Protein AF-A0A660YZ66-F1 (afdb_monomer_lite)

Foldseek 3Di:
DVVVVVVVVVVVVVVPDDDDDVVNVVCVVCDDQADDPVCVVVVVPCQVQLQDPSVVVRPVVNVVVNPDDDWDWDKDKDKDWDWDADPNDIDIDIDIDIDTRDTDD

Sequence (105 aa):
MKFRIIIITVLSFTTFSLAQNFNDALLLSEPGLYTGARALGMGNSFTALSDDYSAVLFNPAGLGLAKKFGLSVTLNTNSFDNTVSFLRNNSNALKTNVNINQFGF

pLDDT: mean 89.81, std 5.3, range [61.25, 96.69]

Secondary structure (DSSP, 8-state):
-HHHHHHHHHHHHGGGPPPP-HHHHHHHHSPPPPS-HHHHHTTS--TTT--STTHHHH-HHHHTT--S---EEEEEEEEEEEEEEETTEEEEEEEEEEEEEEEE-

Radius of gyration: 23.23 Å; chains: 1; bounding box: 32×66×54 Å

Structure (mmCIF, N/CA/C/O backbone):
data_AF-A0A660YZ66-F1
#
_entry.id   AF-A0A660YZ66-F1
#
loop_
_atom_site.group_PDB
_atom_site.id
_atom_site.type_symbol
_atom_site.label_atom_id
_atom_site.label_alt_id
_atom_site.label_comp_id
_atom_site.label_asym_id
_atom_site.label_entity_id
_atom_site.label_seq_id
_atom_site.pdbx_PDB_ins_code
_atom_site.Cartn_x
_atom_site.Cartn_y
_atom_site.Cartn_z
_atom_site.occupancy
_atom_site.B_iso_or_equiv
_atom_site.auth_seq_id
_atom_site.auth_comp_id
_atom_site.auth_asym_id
_atom_site.auth_atom_id
_atom_site.pdbx_PDB_model_num
ATOM 1 N N . MET A 1 1 ? 12.892 -48.004 4.717 1.00 61.25 1 MET A N 1
ATOM 2 C CA . MET A 1 1 ? 12.543 -47.875 3.279 1.00 61.25 1 MET A CA 1
ATOM 3 C C . MET A 1 1 ? 11.691 -46.641 2.973 1.00 61.25 1 MET A C 1
ATOM 5 O O . MET A 1 1 ? 12.09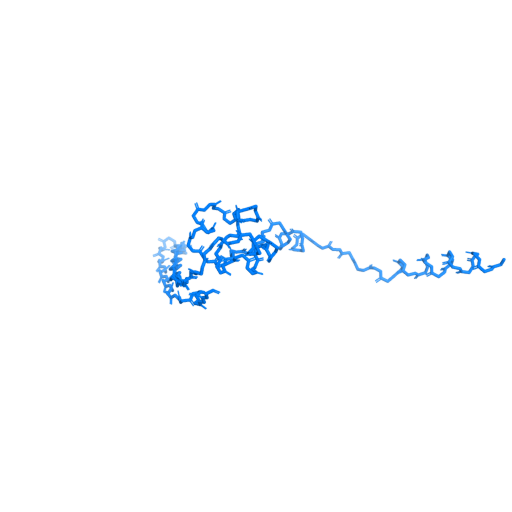2 -45.877 2.110 1.00 61.25 1 MET A O 1
ATOM 9 N N . LYS A 1 2 ? 10.604 -46.372 3.713 1.00 76.69 2 LYS A N 1
ATOM 10 C CA . LYS A 1 2 ? 9.707 -45.209 3.509 1.00 76.69 2 LYS A CA 1
ATOM 11 C C . LYS A 1 2 ? 10.421 -43.840 3.452 1.00 76.69 2 LYS A C 1
ATOM 13 O O . LYS A 1 2 ? 10.159 -43.051 2.557 1.00 76.69 2 LYS A O 1
ATOM 18 N N . PHE A 1 3 ? 11.395 -43.602 4.334 1.00 86.62 3 PHE A N 1
ATOM 19 C CA . PHE A 1 3 ? 12.183 -42.357 4.369 1.00 86.62 3 PHE A CA 1
ATOM 20 C C . PHE A 1 3 ? 13.041 -42.128 3.111 1.00 86.62 3 PHE A C 1
ATOM 22 O O . PHE A 1 3 ? 13.152 -41.009 2.626 1.00 86.62 3 PHE A O 1
ATOM 29 N N . ARG A 1 4 ? 13.596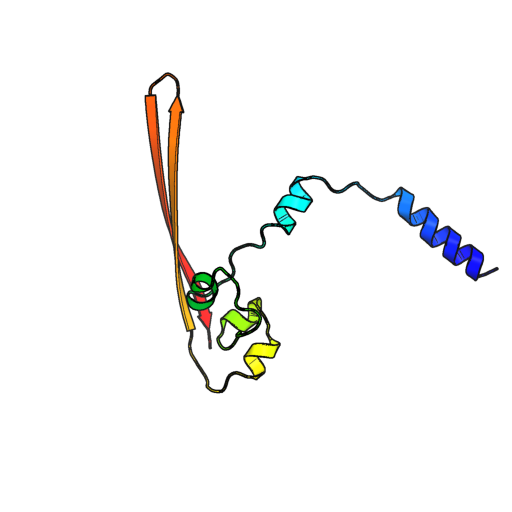 -43.203 2.531 1.00 88.00 4 ARG A N 1
ATOM 30 C CA . ARG A 1 4 ? 14.377 -43.118 1.285 1.00 88.00 4 ARG A CA 1
ATOM 31 C C . ARG A 1 4 ? 13.486 -42.763 0.093 1.00 88.00 4 ARG A C 1
ATOM 33 O O . ARG A 1 4 ? 13.911 -42.006 -0.766 1.00 88.00 4 ARG A O 1
ATOM 40 N N . ILE A 1 5 ? 12.252 -43.269 0.083 1.00 90.00 5 ILE A N 1
ATOM 41 C CA . ILE A 1 5 ? 11.255 -42.953 -0.947 1.00 90.00 5 ILE A CA 1
ATOM 42 C C . ILE A 1 5 ? 10.872 -41.469 -0.879 1.00 90.00 5 ILE A C 1
ATOM 44 O O . ILE A 1 5 ? 10.911 -40.813 -1.909 1.00 90.00 5 ILE A O 1
ATOM 48 N N . ILE A 1 6 ? 10.614 -40.928 0.322 1.00 91.38 6 ILE A N 1
ATOM 49 C CA . ILE A 1 6 ? 10.288 -39.502 0.525 1.00 91.38 6 ILE A CA 1
ATOM 50 C C . ILE A 1 6 ? 11.409 -38.593 0.004 1.00 91.38 6 ILE A C 1
ATOM 52 O O . ILE A 1 6 ? 11.149 -37.627 -0.711 1.00 91.38 6 ILE A O 1
ATOM 56 N N . ILE A 1 7 ? 12.661 -38.934 0.315 1.00 91.06 7 ILE A N 1
ATOM 57 C CA . ILE A 1 7 ? 13.829 -38.191 -0.166 1.00 91.06 7 ILE A CA 1
ATOM 58 C C . ILE A 1 7 ? 13.880 -38.205 -1.698 1.00 91.06 7 ILE A C 1
ATOM 60 O O . ILE A 1 7 ? 13.974 -37.149 -2.313 1.00 91.06 7 ILE A O 1
ATOM 64 N N . ILE A 1 8 ? 13.738 -39.372 -2.330 1.00 89.81 8 ILE A N 1
ATOM 65 C CA . ILE A 1 8 ? 13.764 -39.493 -3.797 1.00 89.81 8 ILE A CA 1
ATOM 66 C C . ILE A 1 8 ? 12.620 -38.698 -4.450 1.00 89.81 8 ILE A C 1
ATOM 68 O O . ILE A 1 8 ? 12.829 -38.046 -5.474 1.00 89.81 8 ILE A O 1
ATOM 72 N N . THR A 1 9 ? 11.426 -38.685 -3.852 1.00 86.69 9 THR A N 1
ATOM 73 C CA . THR A 1 9 ? 10.300 -37.875 -4.351 1.00 86.69 9 THR A CA 1
ATOM 74 C C . THR A 1 9 ? 10.535 -36.370 -4.222 1.00 86.69 9 THR A C 1
ATOM 76 O O . THR A 1 9 ? 10.161 -35.625 -5.118 1.00 86.69 9 THR A O 1
ATOM 79 N N . VAL A 1 10 ? 11.196 -35.903 -3.158 1.00 88.38 10 VAL A N 1
ATOM 80 C CA . VAL A 1 10 ? 11.531 -34.476 -3.007 1.00 88.38 10 VAL A CA 1
ATOM 81 C C . VAL A 1 10 ? 12.627 -34.064 -3.993 1.00 88.38 10 VAL A C 1
ATOM 83 O O . VAL A 1 10 ? 12.524 -33.009 -4.614 1.00 88.38 10 VAL A O 1
ATOM 86 N N . LEU A 1 11 ? 13.647 -34.908 -4.199 1.00 85.88 11 LEU A N 1
ATOM 87 C CA . LEU A 1 11 ? 14.727 -34.617 -5.149 1.00 85.88 11 LEU A CA 1
ATOM 88 C C . LEU A 1 11 ? 14.276 -34.660 -6.613 1.00 85.88 11 LEU A C 1
ATOM 90 O O . LEU A 1 11 ? 14.815 -33.921 -7.424 1.00 85.88 11 LEU A O 1
ATOM 94 N N . SER A 1 12 ? 13.298 -35.493 -6.970 1.00 83.75 12 SER A N 1
ATOM 95 C CA . SER A 1 12 ? 12.759 -35.525 -8.341 1.00 83.75 12 SER A CA 1
ATOM 96 C C . SER A 1 12 ? 11.877 -34.317 -8.674 1.00 83.75 12 SER A C 1
ATOM 98 O O . SER A 1 12 ? 11.665 -34.021 -9.844 1.00 83.75 12 SER A O 1
ATOM 100 N N . PHE A 1 13 ? 11.406 -33.569 -7.673 1.00 81.81 13 PHE A N 1
ATOM 101 C CA . PHE A 1 13 ? 10.625 -32.349 -7.891 1.00 81.81 13 PHE A CA 1
ATOM 102 C C . PHE A 1 13 ? 11.479 -31.162 -8.366 1.00 81.81 13 PHE A C 1
ATOM 104 O O . PHE A 1 13 ? 10.968 -30.250 -9.014 1.00 81.81 13 PHE A O 1
ATOM 111 N N . THR A 1 14 ? 12.787 -31.168 -8.088 1.00 80.56 14 THR A N 1
ATOM 112 C CA . THR A 1 14 ? 13.683 -30.049 -8.426 1.00 80.56 14 THR A CA 1
ATOM 113 C C . THR A 1 14 ? 14.004 -29.968 -9.919 1.00 80.56 14 THR A C 1
ATOM 115 O O . THR A 1 14 ? 14.339 -28.895 -10.407 1.00 80.56 14 THR A O 1
ATOM 118 N N . THR A 1 15 ? 13.838 -31.055 -10.682 1.00 77.62 15 THR A N 1
ATOM 119 C CA . THR A 1 15 ? 14.092 -31.067 -12.135 1.00 77.62 15 THR A CA 1
ATOM 120 C C . THR A 1 15 ? 13.033 -30.320 -12.947 1.00 77.62 15 THR A C 1
ATOM 122 O O . THR A 1 15 ? 13.226 -30.103 -14.139 1.00 77.62 15 THR A O 1
ATOM 125 N N . PHE A 1 16 ? 11.921 -29.924 -12.321 1.00 76.94 16 PHE A N 1
ATOM 126 C CA . PHE A 1 16 ? 10.836 -29.166 -12.951 1.00 76.94 16 PHE A CA 1
ATOM 127 C C . PHE A 1 16 ? 10.862 -27.665 -12.615 1.00 76.94 16 PHE A C 1
ATOM 129 O O . PHE A 1 16 ? 9.941 -26.945 -12.998 1.00 76.94 16 PHE A O 1
ATOM 136 N N . SER A 1 17 ? 11.881 -27.162 -11.906 1.00 81.00 17 SER A N 1
ATOM 137 C CA . SER A 1 17 ? 11.924 -25.742 -11.546 1.00 81.00 17 SER A CA 1
ATOM 138 C C . SER A 1 17 ? 12.336 -24.866 -12.731 1.00 81.00 17 SER A C 1
ATOM 140 O O . SER A 1 17 ? 13.429 -25.023 -13.276 1.00 81.00 17 SER A O 1
ATOM 142 N N . LEU A 1 18 ? 11.496 -23.893 -13.076 1.00 84.88 18 LEU A N 1
ATOM 143 C CA . LEU A 1 18 ? 11.861 -22.779 -13.949 1.00 84.88 18 LEU A CA 1
ATOM 144 C C . LEU A 1 18 ? 12.656 -21.739 -13.144 1.00 84.88 18 LEU A C 1
ATOM 146 O O . LEU A 1 18 ? 12.348 -21.489 -11.978 1.00 84.88 18 LEU A O 1
ATOM 150 N N . ALA A 1 19 ? 13.681 -21.138 -13.750 1.00 83.94 19 ALA A N 1
ATOM 151 C CA . ALA A 1 19 ? 14.448 -20.072 -13.111 1.00 83.94 19 ALA A CA 1
ATOM 152 C C . ALA A 1 19 ? 13.639 -18.763 -13.084 1.00 83.94 19 ALA A C 1
ATOM 154 O O . ALA A 1 19 ? 13.046 -18.388 -14.096 1.00 83.94 19 ALA A O 1
ATOM 155 N N . GLN A 1 20 ? 13.647 -18.069 -11.943 1.00 87.69 20 GLN A N 1
ATOM 156 C CA . GLN A 1 20 ? 13.099 -16.713 -11.830 1.00 87.69 20 GLN A CA 1
ATOM 157 C C . GLN A 1 20 ? 14.002 -15.723 -12.569 1.00 87.69 20 GLN A C 1
ATOM 159 O O . GLN A 1 20 ? 15.225 -15.896 -12.606 1.00 87.69 20 GLN A O 1
ATOM 164 N N . ASN A 1 21 ? 13.412 -14.687 -13.158 1.00 91.06 21 ASN A N 1
ATOM 165 C CA . ASN A 1 21 ? 14.143 -13.663 -13.897 1.00 91.06 21 ASN A CA 1
ATOM 166 C C . ASN A 1 21 ? 14.185 -12.328 -13.131 1.00 91.06 21 ASN A C 1
ATOM 168 O O . ASN A 1 21 ? 13.601 -12.161 -12.061 1.00 91.06 21 ASN A O 1
ATOM 172 N N . PHE A 1 22 ? 14.904 -11.350 -13.682 1.00 92.44 22 PHE A N 1
ATOM 173 C CA . PHE A 1 22 ? 15.022 -10.029 -13.062 1.00 92.44 22 PHE A CA 1
ATOM 174 C C . PHE A 1 22 ? 13.689 -9.261 -13.019 1.00 92.44 22 PHE A C 1
ATOM 176 O O . PHE A 1 22 ? 13.517 -8.421 -12.140 1.00 92.44 22 PHE A O 1
ATOM 183 N N . ASN A 1 23 ? 12.743 -9.545 -13.925 1.00 92.50 23 ASN A N 1
ATOM 184 C CA . ASN A 1 23 ? 11.413 -8.932 -13.882 1.00 92.50 23 ASN A CA 1
ATOM 185 C C . ASN A 1 23 ? 10.621 -9.427 -12.669 1.00 92.50 23 ASN A C 1
ATOM 187 O O . ASN A 1 23 ? 9.943 -8.623 -12.038 1.00 92.50 23 ASN A O 1
ATOM 191 N N . ASP A 1 24 ? 10.748 -10.707 -12.308 1.00 90.00 24 ASP A N 1
ATOM 192 C CA . ASP A 1 24 ? 10.109 -11.266 -11.112 1.00 90.00 24 ASP A CA 1
ATOM 193 C C . ASP A 1 24 ? 10.635 -10.576 -9.844 1.00 90.00 24 ASP A C 1
ATOM 195 O O . ASP A 1 24 ? 9.866 -10.204 -8.957 1.00 90.00 24 ASP A O 1
ATOM 199 N N . ALA A 1 25 ? 11.949 -10.332 -9.790 1.00 89.75 25 ALA A N 1
ATOM 200 C CA . ALA A 1 25 ? 12.575 -9.593 -8.697 1.00 89.75 25 ALA A CA 1
ATOM 201 C C . ALA A 1 25 ? 12.116 -8.126 -8.644 1.00 89.75 25 ALA A C 1
ATOM 203 O O . ALA A 1 25 ? 11.815 -7.626 -7.561 1.00 89.75 25 ALA A O 1
ATOM 204 N N . LEU A 1 26 ? 12.023 -7.451 -9.797 1.00 91.31 26 LEU A N 1
ATOM 205 C CA . LEU A 1 26 ? 11.550 -6.067 -9.884 1.00 91.31 26 LEU A CA 1
ATOM 206 C C . LEU A 1 26 ? 10.102 -5.946 -9.390 1.00 91.31 26 LEU A C 1
ATOM 208 O O . LEU A 1 26 ? 9.811 -5.113 -8.534 1.00 91.31 26 LEU A O 1
ATOM 212 N N . LEU A 1 27 ? 9.221 -6.832 -9.861 1.00 88.50 27 LEU A N 1
ATOM 213 C CA . LEU A 1 27 ? 7.810 -6.851 -9.478 1.00 88.50 27 LEU A CA 1
ATOM 214 C C . LEU A 1 27 ? 7.622 -7.101 -7.974 1.00 88.50 27 LEU A C 1
ATOM 216 O O . LEU A 1 27 ? 6.725 -6.529 -7.360 1.00 88.50 27 LEU A O 1
ATOM 220 N N . LEU A 1 28 ? 8.475 -7.935 -7.371 1.00 88.75 28 LEU A N 1
ATOM 221 C CA . LEU A 1 28 ? 8.467 -8.188 -5.930 1.00 88.75 28 LEU A CA 1
ATOM 222 C C . LEU A 1 28 ? 9.024 -7.003 -5.124 1.00 88.75 28 LEU A C 1
ATOM 224 O O . LEU A 1 28 ? 8.569 -6.749 -4.009 1.00 88.75 28 LEU A O 1
ATOM 228 N N . SER A 1 29 ? 10.017 -6.295 -5.669 1.00 88.50 29 SER A N 1
ATOM 229 C CA . SER A 1 29 ? 10.682 -5.172 -4.995 1.00 88.50 29 SER A CA 1
ATOM 230 C C . SER A 1 29 ? 9.854 -3.890 -4.956 1.00 88.50 29 SER A C 1
ATOM 232 O O . SER A 1 29 ? 10.075 -3.052 -4.084 1.00 88.50 29 SER A O 1
ATOM 234 N N . GLU A 1 30 ? 8.884 -3.757 -5.860 1.00 83.62 30 GLU A N 1
ATOM 235 C CA . GLU A 1 30 ? 8.027 -2.582 -5.985 1.00 83.62 30 GLU A CA 1
ATOM 236 C C . GLU A 1 30 ? 6.567 -2.968 -5.696 1.00 83.62 30 GLU A C 1
ATOM 238 O O . GLU A 1 30 ? 5.738 -3.061 -6.608 1.00 83.62 30 GLU A O 1
ATOM 243 N N . PRO A 1 31 ? 6.220 -3.245 -4.420 1.00 74.19 31 PRO A N 1
ATOM 244 C CA . PRO A 1 31 ? 4.835 -3.482 -4.058 1.00 74.19 31 PRO A CA 1
ATOM 245 C C . PRO A 1 31 ? 4.032 -2.233 -4.422 1.00 74.19 31 PRO A C 1
ATOM 247 O O . PRO A 1 31 ? 4.376 -1.117 -4.025 1.00 74.19 31 PRO A O 1
ATOM 250 N N . GLY A 1 32 ? 2.980 -2.429 -5.218 1.00 81.25 32 GLY A N 1
ATOM 251 C CA . GLY A 1 32 ? 2.157 -1.340 -5.726 1.00 81.25 32 GLY A CA 1
ATOM 252 C C . GLY A 1 32 ? 1.625 -0.420 -4.622 1.00 81.25 32 GLY A C 1
ATOM 253 O O . GLY A 1 32 ? 1.563 -0.761 -3.439 1.00 81.25 32 GLY A O 1
ATOM 254 N N . LEU A 1 33 ? 1.213 0.778 -5.025 1.00 83.56 33 LEU A N 1
ATOM 255 C CA . LEU A 1 33 ? 0.604 1.745 -4.120 1.00 83.56 33 LEU A CA 1
ATOM 256 C C . LEU A 1 33 ? -0.769 1.243 -3.658 1.00 83.56 33 LEU A C 1
ATOM 258 O O . LEU A 1 33 ? -1.674 1.055 -4.475 1.00 83.56 33 LEU A O 1
ATOM 262 N N . TYR A 1 34 ? -0.925 1.042 -2.350 1.00 81.81 34 TYR A N 1
ATOM 263 C CA . TYR A 1 34 ? -2.207 0.676 -1.757 1.00 81.81 34 TYR A CA 1
ATOM 264 C C . TYR A 1 34 ? -3.096 1.916 -1.579 1.00 81.81 34 TYR A C 1
ATOM 266 O O . TYR A 1 34 ? -2.686 3.061 -1.789 1.00 81.81 34 TYR A O 1
ATOM 274 N N . THR A 1 35 ? -4.363 1.690 -1.241 1.00 85.12 35 THR A N 1
ATOM 275 C CA . THR A 1 35 ? -5.371 2.751 -1.167 1.00 85.12 35 THR A CA 1
ATOM 276 C C . THR A 1 35 ? -5.270 3.563 0.123 1.00 85.12 35 THR A C 1
ATOM 278 O O . THR A 1 35 ? -4.749 3.086 1.128 1.00 85.12 35 THR A O 1
ATOM 281 N N . GLY A 1 36 ? -5.833 4.773 0.108 1.00 90.19 36 GLY A N 1
ATOM 282 C CA . GLY A 1 36 ? -5.916 5.640 1.284 1.00 90.19 36 GLY A CA 1
ATOM 283 C C . GLY A 1 36 ? -4.902 6.774 1.296 1.00 90.19 36 GLY A C 1
ATOM 284 O O . GLY A 1 36 ? -3.691 6.567 1.257 1.00 90.19 36 GLY A O 1
ATOM 285 N N . ALA A 1 37 ? -5.407 8.004 1.404 1.00 90.94 37 ALA A N 1
ATOM 286 C CA . ALA A 1 37 ? -4.571 9.203 1.413 1.00 90.94 37 ALA A CA 1
ATOM 287 C C . ALA A 1 37 ? -3.599 9.226 2.603 1.00 90.94 37 ALA A C 1
ATOM 289 O O . ALA A 1 37 ? -2.457 9.655 2.456 1.00 90.94 37 ALA A O 1
ATOM 290 N N . ARG A 1 38 ? -4.028 8.732 3.775 1.00 90.12 38 ARG A N 1
ATOM 291 C CA . ARG A 1 38 ? -3.195 8.678 4.985 1.00 90.12 38 ARG A CA 1
ATOM 292 C C . ARG A 1 38 ? -2.033 7.704 4.815 1.00 90.12 38 ARG A C 1
ATOM 294 O O . ARG A 1 38 ? -0.890 8.066 5.080 1.00 90.12 38 ARG A O 1
ATOM 301 N N . ALA A 1 39 ? -2.319 6.503 4.317 1.00 92.31 39 ALA A N 1
ATOM 302 C CA . ALA A 1 39 ? -1.308 5.492 4.049 1.00 92.31 39 ALA A CA 1
ATOM 303 C C . ALA A 1 39 ? -0.314 5.935 2.963 1.00 92.31 39 ALA A C 1
ATOM 305 O O . ALA A 1 39 ? 0.898 5.817 3.152 1.00 92.31 39 ALA A O 1
ATOM 306 N N . LEU A 1 40 ? -0.811 6.525 1.868 1.00 91.50 40 LEU A N 1
ATOM 307 C CA . LEU A 1 40 ? 0.026 7.106 0.814 1.00 91.50 40 LEU A CA 1
ATOM 308 C C . LEU A 1 40 ? 0.888 8.263 1.329 1.00 91.50 40 LEU A C 1
ATOM 310 O O . LEU A 1 40 ? 2.073 8.322 1.010 1.00 91.50 40 LEU A O 1
ATOM 314 N N . GLY A 1 41 ? 0.338 9.138 2.175 1.00 90.88 41 GLY A N 1
ATOM 315 C CA . GLY A 1 41 ? 1.076 10.238 2.801 1.00 90.88 41 GLY A CA 1
ATOM 316 C C . GLY A 1 41 ? 2.217 9.782 3.718 1.00 90.88 41 GLY A C 1
ATOM 317 O O . GLY A 1 41 ? 3.164 10.533 3.926 1.00 90.88 41 GLY A O 1
ATOM 318 N N . MET A 1 42 ? 2.171 8.544 4.219 1.00 91.81 42 MET A N 1
ATOM 319 C CA . MET A 1 42 ? 3.267 7.911 4.966 1.00 91.81 42 MET A CA 1
ATOM 320 C C . MET A 1 42 ? 4.210 7.092 4.071 1.00 91.81 42 MET A C 1
ATOM 322 O O . MET A 1 42 ? 4.995 6.290 4.569 1.00 91.81 42 MET A O 1
ATOM 326 N N . GLY A 1 43 ? 4.136 7.240 2.747 1.00 90.69 43 GLY A N 1
ATOM 327 C CA . GLY A 1 43 ? 4.968 6.475 1.817 1.00 90.69 43 GLY A CA 1
ATOM 328 C C . GLY A 1 43 ? 4.578 4.999 1.749 1.00 90.69 43 GLY A C 1
ATOM 329 O O . GLY A 1 43 ? 5.451 4.141 1.679 1.00 90.69 43 GLY A O 1
ATOM 330 N N . ASN A 1 44 ? 3.275 4.695 1.811 1.00 89.50 44 ASN A N 1
ATOM 331 C CA . ASN A 1 44 ? 2.743 3.326 1.783 1.00 89.50 44 ASN A CA 1
ATOM 332 C C . ASN A 1 44 ? 3.159 2.482 3.016 1.00 89.50 44 ASN A C 1
ATOM 334 O O . ASN A 1 44 ? 3.134 1.255 2.971 1.00 89.50 44 ASN A O 1
ATOM 338 N N . SER A 1 45 ? 3.537 3.124 4.132 1.00 89.25 45 SER A N 1
ATOM 339 C CA . SER A 1 45 ? 4.018 2.469 5.364 1.00 89.25 45 SER A CA 1
ATOM 340 C C . SER A 1 45 ? 2.964 2.443 6.486 1.00 89.25 45 SER A C 1
ATOM 342 O O . SER A 1 45 ? 3.155 2.965 7.581 1.00 89.25 45 SER A O 1
ATOM 344 N N . PHE A 1 46 ? 1.800 1.837 6.227 1.00 92.75 46 PHE A N 1
ATOM 345 C CA . PHE A 1 46 ? 0.656 1.900 7.154 1.00 92.75 46 PHE A CA 1
ATOM 346 C C . PHE A 1 46 ? 0.408 0.642 8.001 1.00 92.75 46 PHE A C 1
ATOM 348 O O . PHE A 1 46 ? -0.482 0.640 8.849 1.00 92.75 46 PHE A O 1
ATOM 355 N N . THR A 1 47 ? 1.204 -0.414 7.833 1.00 91.81 47 THR A N 1
ATOM 356 C CA . THR A 1 47 ? 0.987 -1.747 8.439 1.00 91.81 47 THR A CA 1
ATOM 357 C C . THR A 1 47 ? 0.888 -1.759 9.968 1.00 91.81 47 THR A C 1
ATOM 359 O O . THR A 1 47 ? 0.134 -2.554 10.528 1.00 91.81 47 THR A O 1
ATOM 362 N N . ALA A 1 48 ? 1.626 -0.886 10.656 1.00 90.06 48 ALA A N 1
ATOM 363 C CA . ALA A 1 48 ? 1.611 -0.815 12.118 1.00 90.06 48 ALA A CA 1
ATOM 364 C C . ALA A 1 48 ? 0.439 0.008 12.678 1.00 90.06 48 ALA A C 1
ATOM 366 O O . ALA A 1 48 ? -0.076 -0.326 13.741 1.00 90.06 48 ALA A O 1
ATOM 367 N N . LEU A 1 49 ? 0.037 1.083 11.987 1.00 89.81 49 LEU A N 1
ATOM 368 C CA . LEU A 1 49 ? -1.031 1.969 12.453 1.00 89.81 49 LEU A CA 1
ATOM 369 C C . LEU A 1 49 ? -2.406 1.413 12.072 1.00 89.81 49 LEU A C 1
ATOM 371 O O . LEU A 1 49 ? -3.202 1.183 12.972 1.00 89.81 49 LEU A O 1
ATOM 375 N N . SER A 1 50 ? -2.636 1.158 10.774 1.00 91.31 50 SER A N 1
ATOM 376 C CA . SER A 1 50 ? -3.763 0.381 10.223 1.00 91.31 50 SER A CA 1
ATOM 377 C C . SER A 1 50 ? -5.081 0.525 11.005 1.00 91.31 50 SER A C 1
ATOM 379 O O . SER A 1 50 ? -5.682 -0.472 11.394 1.00 91.31 50 SER A O 1
ATOM 381 N N . ASP A 1 51 ? -5.518 1.764 11.252 1.00 90.62 51 ASP A N 1
ATOM 382 C CA . ASP A 1 51 ? -6.643 2.113 12.136 1.00 90.62 51 ASP A CA 1
ATOM 383 C C . ASP A 1 51 ? -7.876 2.665 11.391 1.00 90.62 51 ASP A C 1
ATOM 385 O O . ASP A 1 51 ? -8.845 3.077 12.029 1.00 90.62 51 ASP A O 1
ATOM 389 N N . ASP A 1 52 ? -7.849 2.678 10.056 1.00 90.75 52 ASP A N 1
ATOM 390 C CA . ASP A 1 52 ? -8.940 3.118 9.179 1.00 90.75 52 ASP A CA 1
ATOM 391 C C . ASP A 1 52 ? -9.295 2.042 8.138 1.00 90.75 52 ASP A C 1
ATOM 393 O O . ASP A 1 52 ? -8.670 0.986 8.092 1.00 90.75 52 ASP A O 1
ATOM 397 N N . TYR A 1 53 ? -10.276 2.291 7.264 1.00 91.69 53 TYR A N 1
ATOM 398 C CA . TYR A 1 53 ? -10.721 1.299 6.273 1.00 91.69 53 TYR A CA 1
ATOM 399 C C . TYR A 1 53 ? -9.586 0.744 5.385 1.00 91.69 53 TYR A C 1
ATOM 401 O O . TYR A 1 53 ? -9.650 -0.408 4.954 1.00 91.69 53 TYR A O 1
ATOM 409 N N . SER A 1 54 ? -8.513 1.507 5.133 1.00 91.75 54 SER A N 1
ATOM 410 C CA . SER A 1 54 ? -7.376 1.012 4.341 1.00 91.75 54 SER A CA 1
ATOM 411 C C . SER A 1 54 ? -6.601 -0.104 5.056 1.00 91.75 54 SER A C 1
ATOM 413 O O . SER A 1 54 ? -5.933 -0.904 4.401 1.00 91.75 54 SER A O 1
ATOM 415 N N . ALA A 1 55 ? -6.767 -0.256 6.375 1.00 91.88 55 ALA A N 1
ATOM 416 C CA . ALA A 1 55 ? -6.219 -1.354 7.166 1.00 91.88 55 ALA A CA 1
ATOM 417 C C . ALA A 1 55 ? -6.593 -2.742 6.633 1.00 91.88 55 ALA A C 1
ATOM 419 O O . ALA A 1 55 ? -5.816 -3.673 6.804 1.00 91.88 55 ALA A O 1
ATOM 420 N N . VAL A 1 56 ? -7.731 -2.894 5.944 1.00 90.25 56 VAL A N 1
ATOM 421 C CA . VAL A 1 56 ? -8.117 -4.168 5.309 1.00 90.25 56 VAL A CA 1
ATOM 422 C C . VAL A 1 56 ? -7.060 -4.644 4.302 1.00 90.25 56 VAL A C 1
ATOM 424 O O . VAL A 1 56 ? -6.865 -5.847 4.144 1.00 90.25 56 VAL A O 1
ATOM 427 N N . LEU A 1 57 ? -6.350 -3.717 3.649 1.00 90.50 57 LEU A N 1
ATOM 428 C CA . LEU A 1 57 ? -5.267 -4.032 2.713 1.00 90.50 57 LEU A CA 1
ATOM 429 C C . LEU A 1 57 ? -3.898 -4.121 3.397 1.00 90.50 57 LEU A C 1
ATOM 431 O O . LEU A 1 57 ? -3.070 -4.930 2.990 1.00 90.50 57 LEU A O 1
ATOM 435 N N . PHE A 1 58 ? -3.651 -3.297 4.419 1.00 92.19 58 PHE A N 1
ATOM 436 C CA . PHE A 1 58 ? -2.344 -3.228 5.082 1.00 92.19 58 PHE A CA 1
ATOM 437 C C . PHE A 1 58 ? -2.177 -4.244 6.215 1.00 92.19 58 PHE A C 1
ATOM 439 O O . PHE A 1 58 ? -1.182 -4.964 6.262 1.00 92.19 58 PHE A O 1
ATOM 446 N N . ASN A 1 59 ? -3.118 -4.272 7.158 1.00 92.81 59 ASN A N 1
ATOM 447 C CA . ASN A 1 59 ? -3.113 -5.149 8.322 1.00 92.81 59 ASN A CA 1
ATOM 448 C C . ASN A 1 59 ? -4.526 -5.223 8.943 1.00 92.81 59 ASN A C 1
ATOM 450 O O . ASN A 1 59 ? -4.862 -4.414 9.816 1.00 92.81 59 ASN A O 1
ATOM 454 N N . PRO A 1 60 ? -5.350 -6.216 8.557 1.00 93.00 60 PRO A N 1
ATOM 455 C CA . PRO A 1 60 ? -6.710 -6.372 9.076 1.00 93.00 60 PRO A CA 1
ATOM 456 C C . PRO A 1 60 ? -6.793 -6.510 10.602 1.00 93.00 60 PRO A C 1
ATOM 458 O O . PRO A 1 60 ? -7.806 -6.150 11.196 1.00 93.00 60 PRO A O 1
ATOM 461 N N . ALA A 1 61 ? -5.736 -7.004 11.261 1.00 93.94 61 ALA A N 1
ATOM 462 C CA . ALA A 1 61 ? -5.702 -7.102 12.719 1.00 93.94 61 ALA A CA 1
ATOM 463 C C . ALA A 1 61 ? -5.602 -5.721 13.393 1.00 93.94 61 ALA A C 1
ATOM 465 O O . ALA A 1 61 ? -6.141 -5.538 14.484 1.00 93.94 61 ALA A O 1
ATOM 466 N N . GLY A 1 62 ? -4.966 -4.743 12.733 1.00 90.38 62 GLY A N 1
ATOM 467 C CA . GLY A 1 62 ? -4.906 -3.353 13.195 1.00 90.38 62 GLY A CA 1
ATOM 468 C C . GLY A 1 62 ? -6.287 -2.703 13.261 1.00 90.38 62 GLY A C 1
ATOM 469 O O . GLY A 1 62 ? -6.587 -1.994 14.220 1.00 90.38 62 GLY A O 1
ATOM 470 N N . LEU A 1 63 ? -7.178 -3.053 12.326 1.00 89.75 63 LEU A N 1
ATOM 471 C CA . LEU A 1 63 ? -8.554 -2.553 12.318 1.00 89.75 63 LEU A CA 1
ATOM 472 C C . LEU A 1 63 ? -9.332 -2.991 13.569 1.00 89.75 63 LEU A C 1
ATOM 474 O O . LEU A 1 63 ? -10.167 -2.246 14.070 1.00 89.75 63 LEU A O 1
ATOM 478 N N . GLY A 1 64 ? -9.014 -4.161 14.136 1.00 90.56 64 GLY A N 1
ATOM 479 C CA . GLY A 1 64 ? -9.588 -4.619 15.406 1.00 90.56 64 GLY A CA 1
ATOM 48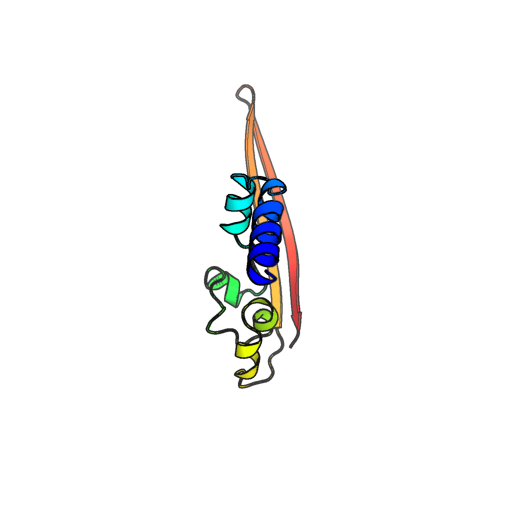0 C C . GLY A 1 64 ? -9.225 -3.740 16.610 1.00 90.56 64 GLY A C 1
ATOM 481 O O . GLY A 1 64 ? -9.889 -3.807 17.643 1.00 90.56 64 GLY A O 1
ATOM 482 N N . LEU A 1 65 ? -8.195 -2.897 16.484 1.00 90.56 65 LEU A N 1
ATOM 483 C CA . LEU A 1 65 ? -7.779 -1.918 17.490 1.00 90.56 65 LEU A CA 1
ATOM 484 C C . LEU A 1 65 ? -8.411 -0.535 17.261 1.00 90.56 65 LEU A C 1
ATOM 486 O O . LEU A 1 65 ? -8.194 0.377 18.070 1.00 90.56 65 LEU A O 1
ATOM 490 N N . ALA A 1 66 ? -9.187 -0.357 16.184 1.00 89.31 66 ALA A N 1
ATOM 491 C CA . ALA A 1 66 ? -9.865 0.895 15.889 1.00 89.31 66 ALA A CA 1
ATOM 492 C C . ALA A 1 66 ? -10.842 1.244 17.020 1.00 89.31 66 ALA A C 1
ATOM 494 O O . ALA A 1 66 ? -11.754 0.496 17.369 1.00 89.31 66 ALA A O 1
ATOM 495 N N . LYS A 1 67 ? -10.646 2.419 17.622 1.00 89.44 67 LYS A N 1
ATOM 496 C CA . LYS A 1 67 ? -11.410 2.846 18.808 1.00 89.44 67 LYS A CA 1
ATOM 497 C C . LYS A 1 67 ? -12.792 3.400 18.475 1.00 89.44 67 LYS A C 1
ATOM 499 O O . LYS A 1 67 ? -13.586 3.643 19.382 1.00 89.44 67 LYS A O 1
ATOM 504 N N . LYS A 1 68 ? -13.038 3.720 17.205 1.00 89.94 68 LYS A N 1
ATOM 505 C CA . LYS A 1 68 ? -14.225 4.436 16.741 1.00 89.94 68 LYS A CA 1
ATOM 506 C C . LYS A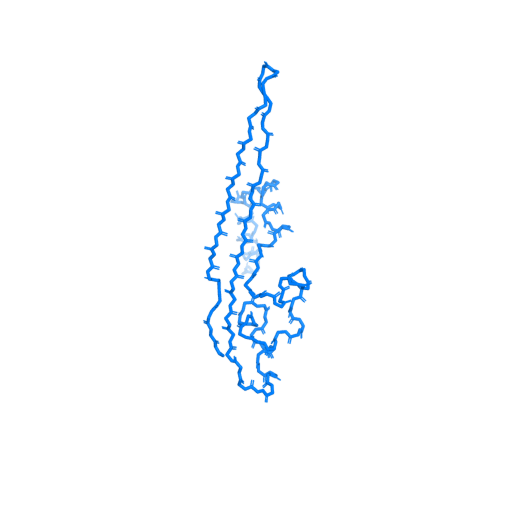 1 68 ? -14.602 3.957 15.350 1.00 89.94 68 LYS A C 1
ATOM 508 O O . LYS A 1 68 ? -13.730 3.656 14.545 1.00 89.94 68 LYS A O 1
ATOM 513 N N . PHE A 1 69 ? -15.899 3.974 15.080 1.00 89.75 69 PHE A N 1
ATOM 514 C CA . PHE A 1 69 ? -16.425 3.859 13.728 1.00 89.75 69 PHE A CA 1
ATOM 515 C C . PHE A 1 69 ? -16.020 5.091 12.906 1.00 89.75 69 PHE A C 1
ATOM 517 O O . PHE A 1 69 ? -16.134 6.216 13.404 1.00 89.75 69 PHE A O 1
ATOM 524 N N . GLY A 1 70 ? -15.557 4.897 11.670 1.00 88.88 70 GLY A N 1
ATOM 525 C CA . GLY A 1 70 ? -15.050 5.986 10.840 1.00 88.88 70 GLY A CA 1
ATOM 526 C C . GLY A 1 70 ? -15.264 5.734 9.356 1.00 88.88 70 GLY A C 1
ATOM 527 O O . GLY A 1 70 ? -14.691 4.817 8.787 1.00 88.88 70 GLY A O 1
ATOM 528 N N . LEU A 1 71 ? -16.039 6.601 8.708 1.00 91.81 71 LEU A N 1
ATOM 529 C CA . LEU A 1 71 ? -16.229 6.552 7.263 1.00 91.81 71 LEU A CA 1
ATOM 530 C C . LEU A 1 71 ? -15.010 7.159 6.553 1.00 91.81 71 LEU A C 1
ATOM 532 O O . LEU A 1 71 ? -14.585 8.269 6.871 1.00 91.81 71 LEU A O 1
ATOM 536 N N . SER A 1 72 ? -14.470 6.439 5.574 1.00 91.06 72 SER A N 1
ATOM 537 C CA . SER A 1 72 ? -13.305 6.826 4.778 1.00 91.06 72 SER A CA 1
ATOM 538 C C . SER A 1 72 ? -13.663 6.933 3.298 1.00 91.06 72 SER A C 1
ATOM 540 O O . SER A 1 72 ? -14.187 5.986 2.711 1.00 91.06 72 SER A O 1
ATOM 542 N N . VAL A 1 73 ? -13.321 8.062 2.674 1.00 93.12 73 VAL A N 1
ATOM 543 C CA . VAL A 1 73 ? -13.405 8.267 1.219 1.00 93.12 73 VAL A CA 1
ATOM 544 C C . VAL A 1 73 ? -12.082 8.839 0.734 1.00 93.12 73 VAL A C 1
ATOM 546 O O . VAL A 1 73 ? -11.606 9.823 1.294 1.00 93.12 73 VAL A O 1
ATOM 549 N N . THR A 1 74 ? -11.485 8.242 -0.298 1.00 92.94 74 THR A N 1
ATOM 550 C CA . THR A 1 74 ? -10.224 8.729 -0.877 1.00 92.94 74 THR A CA 1
ATOM 551 C C . THR A 1 74 ? -10.337 8.927 -2.381 1.00 92.94 74 THR A C 1
ATOM 553 O O . THR A 1 74 ? -10.765 8.035 -3.118 1.00 92.94 74 THR A O 1
ATOM 556 N N . LEU A 1 75 ? -9.876 10.094 -2.829 1.00 93.38 75 LEU A N 1
ATOM 557 C CA . LEU A 1 75 ? -9.632 10.419 -4.229 1.00 93.38 75 LEU A CA 1
ATOM 558 C C . LEU A 1 75 ? -8.139 10.291 -4.521 1.00 93.38 75 LEU A C 1
ATOM 560 O O . LEU A 1 75 ? -7.306 10.737 -3.736 1.00 93.38 75 LEU A O 1
ATOM 564 N N . ASN A 1 76 ? -7.813 9.707 -5.663 1.00 91.81 76 ASN A N 1
ATOM 565 C CA . ASN A 1 76 ? -6.457 9.566 -6.156 1.00 91.81 76 ASN A CA 1
ATOM 566 C C . ASN A 1 76 ? -6.329 10.295 -7.495 1.00 91.81 76 ASN A C 1
ATOM 568 O O . ASN A 1 76 ? -7.157 10.125 -8.395 1.00 91.81 76 ASN A O 1
ATOM 572 N N . THR A 1 77 ? -5.277 11.095 -7.624 1.00 92.88 77 THR A N 1
ATOM 573 C CA . THR A 1 77 ? -4.924 11.806 -8.848 1.00 92.88 77 THR A CA 1
ATOM 574 C C . THR A 1 77 ? -3.532 11.366 -9.271 1.00 92.88 77 THR A C 1
ATOM 576 O O . THR A 1 77 ? -2.574 11.457 -8.511 1.00 92.88 77 THR A O 1
ATOM 579 N N . ASN A 1 78 ? -3.414 10.860 -10.494 1.00 92.12 78 ASN A N 1
ATOM 580 C CA . ASN A 1 78 ? -2.132 10.450 -11.045 1.00 92.12 78 ASN A CA 1
ATOM 581 C C . ASN A 1 78 ? -1.881 11.201 -12.347 1.00 92.12 78 ASN A C 1
ATOM 583 O O . ASN A 1 78 ? -2.736 11.193 -13.235 1.00 92.12 78 ASN A O 1
ATOM 587 N N . SER A 1 79 ? -0.735 11.866 -12.451 1.00 94.88 79 SER A N 1
ATOM 588 C CA . SER A 1 79 ? -0.374 12.673 -13.611 1.00 94.88 79 SER A CA 1
ATOM 589 C C . SER A 1 79 ? 0.953 12.195 -14.167 1.00 94.88 79 SER A C 1
ATOM 591 O O . SER A 1 79 ? 1.968 12.235 -13.478 1.00 94.88 79 SER A O 1
ATOM 593 N N . PHE A 1 80 ? 0.933 11.763 -15.422 1.00 95.31 80 PHE A N 1
ATOM 594 C CA . PHE A 1 80 ? 2.126 11.379 -16.158 1.00 95.31 80 PHE A CA 1
ATOM 595 C C . PHE A 1 80 ? 2.464 12.470 -17.163 1.00 95.31 80 PHE A C 1
ATOM 597 O O . PHE A 1 80 ? 1.645 12.794 -18.026 1.00 95.31 80 PHE A O 1
ATOM 604 N N . ASP A 1 81 ? 3.668 13.016 -17.035 1.00 96.56 81 ASP A N 1
ATOM 605 C CA . ASP A 1 81 ? 4.292 13.882 -18.028 1.00 96.56 81 ASP A CA 1
ATOM 606 C C . ASP A 1 81 ? 5.397 13.093 -18.722 1.00 96.56 81 ASP A C 1
ATOM 608 O O . ASP A 1 81 ? 6.297 12.560 -18.071 1.00 96.56 81 ASP A O 1
ATOM 612 N N . ASN A 1 82 ? 5.292 12.969 -20.039 1.00 95.88 82 ASN A N 1
ATOM 613 C CA . ASN A 1 82 ? 6.282 12.298 -20.855 1.00 95.88 82 ASN A CA 1
ATOM 614 C C . ASN A 1 82 ? 6.721 13.216 -21.991 1.00 95.88 82 ASN A C 1
ATOM 616 O O . ASN A 1 82 ? 5.937 13.550 -22.880 1.00 95.88 82 ASN A O 1
ATOM 620 N N . THR A 1 83 ? 8.000 13.577 -21.989 1.00 96.38 83 THR A N 1
ATOM 621 C CA . THR A 1 83 ? 8.622 14.351 -23.060 1.00 96.38 83 THR A CA 1
ATOM 622 C C . THR A 1 83 ? 9.544 13.441 -23.857 1.00 96.38 83 THR A C 1
ATOM 624 O O . THR A 1 83 ? 10.513 12.902 -23.327 1.00 96.38 83 THR A O 1
ATOM 627 N N . VAL A 1 84 ? 9.260 13.284 -25.147 1.00 94.88 84 VAL A N 1
ATOM 628 C CA . VAL A 1 84 ? 10.062 12.477 -26.072 1.00 94.88 84 VAL A CA 1
ATOM 629 C C . VAL A 1 84 ? 10.769 13.407 -27.047 1.00 94.88 84 VAL A C 1
ATOM 631 O O . VAL A 1 84 ? 10.152 14.32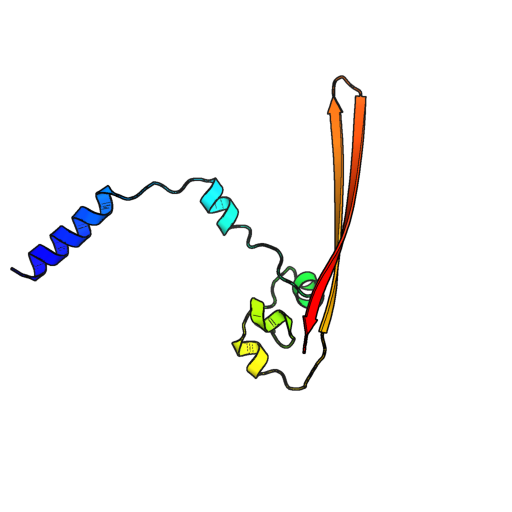0 -27.595 1.00 94.88 84 VAL A O 1
ATOM 634 N N . SER A 1 85 ? 12.061 13.169 -27.278 1.00 96.25 85 SER A N 1
ATOM 635 C CA . SER A 1 85 ? 12.820 13.852 -28.327 1.00 96.25 85 SER A CA 1
ATOM 636 C C . SER A 1 85 ? 13.070 12.905 -29.501 1.00 96.25 85 SER A C 1
ATOM 638 O O . SER A 1 85 ? 13.563 11.793 -29.323 1.00 96.25 85 SER A O 1
ATOM 640 N N . PHE A 1 86 ? 12.712 13.332 -30.711 1.00 95.12 86 PHE A N 1
ATOM 641 C CA . PHE A 1 86 ? 12.933 12.584 -31.945 1.00 95.12 86 PHE A CA 1
ATOM 642 C C . PHE A 1 86 ? 13.379 13.530 -33.060 1.00 95.12 86 PHE A C 1
ATOM 644 O O . PHE A 1 86 ? 12.713 14.522 -33.340 1.00 95.12 86 PHE A O 1
ATOM 651 N N . LEU A 1 87 ? 14.526 13.243 -33.689 1.00 94.81 87 LEU A N 1
ATOM 652 C CA . LEU A 1 87 ? 15.111 14.066 -34.762 1.00 94.81 87 LEU A CA 1
ATOM 653 C C . LEU A 1 87 ? 15.147 15.578 -34.436 1.00 94.81 87 LEU A C 1
ATOM 655 O O . LEU A 1 87 ? 14.829 16.406 -35.283 1.00 94.81 87 LEU A O 1
ATOM 659 N N . ARG A 1 88 ? 15.547 15.941 -33.206 1.00 90.75 88 ARG A N 1
ATOM 660 C CA . ARG A 1 88 ? 15.590 17.328 -32.681 1.00 90.75 88 ARG A CA 1
ATOM 661 C C . ARG A 1 88 ? 14.226 18.011 -32.498 1.00 90.75 88 ARG A C 1
ATOM 663 O O . ARG A 1 88 ? 14.203 19.194 -32.172 1.00 90.75 88 ARG A O 1
ATOM 670 N N . ASN A 1 89 ? 13.119 17.289 -32.657 1.00 92.75 89 ASN A N 1
ATOM 671 C CA . ASN A 1 89 ? 11.799 17.738 -32.230 1.00 92.75 89 ASN A CA 1
ATOM 672 C C . ASN A 1 89 ? 11.458 17.146 -30.867 1.00 92.75 89 ASN A C 1
ATOM 674 O O . ASN A 1 89 ? 11.672 15.957 -30.631 1.00 92.75 89 ASN A O 1
ATOM 678 N N . ASN A 1 90 ? 10.883 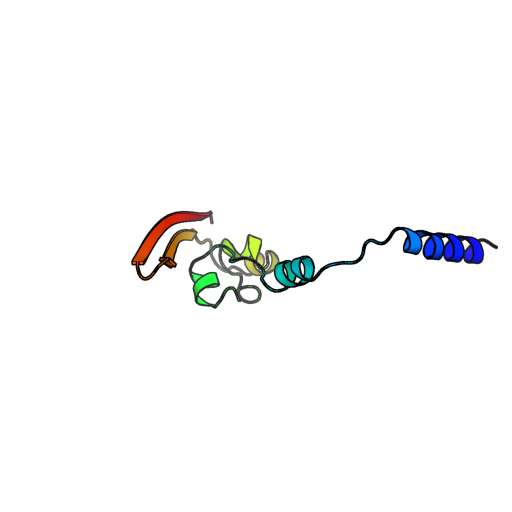17.972 -30.000 1.00 94.38 90 ASN A N 1
ATOM 679 C CA . ASN A 1 90 ? 10.375 17.543 -28.707 1.00 94.38 90 ASN A CA 1
ATOM 680 C C . ASN A 1 90 ? 8.850 17.487 -28.778 1.00 94.38 90 ASN A C 1
ATOM 682 O O . ASN A 1 90 ? 8.207 18.443 -29.210 1.00 94.38 90 ASN A O 1
ATOM 686 N N . SER A 1 91 ? 8.280 16.365 -28.355 1.00 93.69 91 SER A N 1
ATOM 687 C CA . SER A 1 91 ? 6.840 16.183 -28.204 1.00 93.69 91 SER A CA 1
ATOM 688 C C . SER A 1 91 ? 6.530 15.842 -26.758 1.00 93.69 91 SER A C 1
ATOM 690 O O . SER A 1 91 ? 7.122 14.909 -26.208 1.00 93.69 91 SER A O 1
ATOM 692 N N . ASN A 1 92 ? 5.580 16.563 -26.174 1.00 95.69 92 ASN A N 1
ATOM 693 C CA . ASN A 1 92 ? 5.175 16.376 -24.789 1.00 95.69 92 ASN A CA 1
ATOM 694 C C . ASN A 1 92 ? 3.789 15.735 -24.762 1.00 95.69 92 ASN A C 1
ATOM 696 O O . ASN A 1 92 ? 2.897 16.132 -25.514 1.00 95.69 92 ASN A O 1
ATOM 700 N N . ALA A 1 93 ? 3.607 14.762 -23.880 1.00 95.25 93 ALA A N 1
ATOM 701 C CA . ALA A 1 93 ? 2.335 14.118 -23.620 1.00 95.25 93 ALA A CA 1
ATOM 702 C C . ALA A 1 93 ? 2.036 14.198 -22.123 1.00 95.25 93 ALA A C 1
ATOM 704 O O . ALA A 1 93 ? 2.770 13.649 -21.305 1.00 95.25 93 ALA A O 1
ATOM 705 N N . LEU A 1 94 ? 0.931 14.862 -21.787 1.00 96.69 94 LEU A N 1
ATOM 706 C CA . LEU A 1 94 ? 0.410 14.960 -20.428 1.00 96.69 94 LEU A CA 1
ATOM 707 C C . LEU A 1 94 ? -0.857 14.119 -20.316 1.00 96.69 94 LEU A C 1
ATOM 709 O O . LEU A 1 94 ? -1.803 14.300 -21.086 1.00 96.69 94 LEU A O 1
ATOM 713 N N . LYS A 1 95 ? -0.890 13.207 -19.344 1.00 96.50 95 LYS A N 1
ATOM 714 C CA . LYS A 1 95 ? -2.069 12.394 -19.039 1.00 96.50 95 LYS A CA 1
ATOM 715 C C . LYS A 1 95 ? -2.349 12.416 -17.546 1.00 96.50 95 LYS A C 1
ATOM 717 O O . LYS A 1 95 ? -1.620 11.813 -16.763 1.00 96.50 95 LYS A O 1
ATOM 722 N N . THR A 1 96 ? -3.457 13.043 -17.174 1.00 96.56 96 THR A N 1
ATOM 723 C CA . THR A 1 96 ? -3.959 13.063 -15.798 1.00 96.56 96 THR A CA 1
ATOM 724 C C . THR A 1 96 ? -5.147 12.120 -15.666 1.00 96.56 96 THR A C 1
ATOM 726 O O . THR A 1 96 ? -6.024 12.087 -16.526 1.00 96.56 96 THR A O 1
ATOM 729 N N . ASN A 1 97 ? -5.172 11.335 -14.594 1.00 94.94 97 ASN A N 1
ATOM 730 C CA . ASN A 1 97 ? -6.252 10.412 -14.283 1.00 94.94 97 ASN A CA 1
ATOM 731 C C . ASN A 1 97 ? -6.722 10.648 -12.846 1.00 94.94 97 ASN A C 1
ATOM 733 O O . ASN A 1 97 ? -5.907 10.653 -11.925 1.00 94.94 97 ASN A O 1
ATOM 737 N N . VAL A 1 98 ? -8.028 10.824 -12.658 1.00 94.25 98 VAL A N 1
ATOM 738 C CA . VAL A 1 98 ? -8.653 11.020 -11.344 1.00 94.25 98 VAL A CA 1
ATOM 739 C C . VAL A 1 98 ? -9.568 9.835 -11.080 1.00 94.25 98 VAL A C 1
ATOM 741 O O . VAL A 1 98 ? -10.401 9.501 -11.918 1.00 94.25 98 VAL A O 1
ATOM 744 N N . ASN A 1 99 ? -9.399 9.175 -9.941 1.00 92.81 99 ASN A N 1
ATOM 745 C CA . ASN A 1 99 ? -10.201 8.018 -9.558 1.00 92.81 99 ASN A CA 1
ATOM 746 C C . ASN A 1 99 ? -10.548 8.057 -8.068 1.00 92.81 99 ASN A C 1
ATOM 748 O O . ASN A 1 99 ? -9.821 8.632 -7.263 1.00 92.81 99 ASN A O 1
ATOM 752 N N . ILE A 1 100 ? -11.662 7.427 -7.706 1.00 91.69 100 ILE A N 1
ATOM 753 C CA . ILE A 1 100 ? -11.995 7.131 -6.311 1.00 91.69 100 ILE A CA 1
ATOM 754 C C . ILE A 1 100 ? -11.414 5.750 -6.021 1.00 91.69 100 ILE A C 1
ATOM 756 O O . ILE A 1 100 ? -11.861 4.780 -6.629 1.00 91.69 100 ILE A O 1
ATOM 760 N N . ASN A 1 101 ? -10.414 5.653 -5.141 1.00 89.44 101 ASN A N 1
ATOM 761 C CA . ASN A 1 101 ? -9.778 4.361 -4.842 1.00 89.44 101 ASN A CA 1
ATOM 762 C C . ASN A 1 101 ? -10.288 3.711 -3.550 1.00 89.44 101 ASN A C 1
ATOM 764 O O . ASN A 1 101 ? -10.033 2.533 -3.331 1.00 89.44 101 ASN A O 1
ATOM 768 N N . GLN A 1 102 ? -11.010 4.458 -2.709 1.00 90.06 102 GLN A N 1
ATOM 769 C CA . GLN A 1 102 ? -11.489 3.968 -1.421 1.00 90.06 102 GLN A CA 1
ATOM 770 C C . GLN A 1 102 ? -12.813 4.621 -1.041 1.00 90.06 102 GLN A C 1
ATOM 772 O O . GLN A 1 102 ? -12.940 5.847 -1.070 1.00 90.06 102 GLN A O 1
ATOM 777 N N . PHE A 1 103 ? -13.765 3.790 -0.627 1.00 91.94 103 PHE A N 1
ATOM 778 C CA . PHE A 1 103 ? -15.007 4.188 0.023 1.00 91.94 103 PHE A CA 1
ATOM 779 C C . PHE A 1 103 ? -15.426 3.072 0.984 1.00 91.94 103 PHE A C 1
ATOM 781 O O . PHE A 1 103 ? -15.610 1.935 0.553 1.00 91.94 103 PHE A O 1
ATOM 788 N N . GLY A 1 104 ? -15.563 3.376 2.271 1.00 89.81 104 GLY A N 1
ATOM 789 C CA . GLY A 1 104 ? -15.947 2.377 3.266 1.00 89.81 104 GLY A CA 1
ATOM 790 C C . GLY A 1 104 ? -15.961 2.915 4.690 1.00 89.81 104 GLY A C 1
ATOM 791 O O . GLY A 1 104 ? -15.810 4.119 4.891 1.00 89.81 104 GLY A O 1
ATOM 792 N N . PHE A 1 105 ? -16.170 2.034 5.664 1.00 86.19 105 PHE A N 1
ATOM 793 C CA . PHE A 1 105 ? -16.284 2.363 7.085 1.00 86.19 105 PHE A CA 1
ATOM 794 C C . PHE A 1 105 ? -15.626 1.309 7.977 1.00 86.19 105 PHE A C 1
ATOM 796 O O . PHE A 1 105 ? -15.416 0.182 7.472 1.00 86.19 105 PHE A O 1
#